Protein AF-A0A2T3W7C0-F1 (afdb_monomer)

Structure (mmCIF, N/CA/C/O backbone):
data_AF-A0A2T3W7C0-F1
#
_entry.id   AF-A0A2T3W7C0-F1
#
loop_
_atom_site.group_PDB
_atom_site.id
_atom_site.type_symbol
_atom_site.label_atom_id
_atom_site.label_alt_id
_atom_site.label_comp_id
_atom_site.label_asym_id
_atom_site.label_entity_id
_atom_site.label_seq_id
_atom_site.pdbx_PDB_ins_code
_atom_site.Cartn_x
_atom_site.Cartn_y
_atom_site.Cartn_z
_atom_site.occupancy
_atom_site.B_iso_or_equiv
_atom_site.auth_seq_id
_atom_site.auth_comp_id
_atom_site.auth_asym_id
_atom_site.auth_atom_id
_atom_site.pdbx_PDB_model_num
ATOM 1 N N . MET A 1 1 ? -11.021 -2.881 23.920 1.00 69.75 1 MET A N 1
ATOM 2 C CA . MET A 1 1 ? -11.045 -1.991 22.736 1.00 69.75 1 MET A CA 1
ATOM 3 C C . MET A 1 1 ? -12.494 -1.706 22.393 1.00 69.75 1 MET A C 1
ATOM 5 O O . MET A 1 1 ? -13.294 -2.631 22.478 1.00 69.75 1 MET A O 1
ATOM 9 N N . SER A 1 2 ? -12.846 -0.461 22.067 1.00 86.88 2 SER A N 1
ATOM 10 C CA . SER A 1 2 ? -14.198 -0.144 21.586 1.00 86.88 2 SER A CA 1
ATOM 11 C C . SER A 1 2 ? -14.438 -0.780 20.212 1.00 86.88 2 SER A C 1
ATOM 13 O O . SER A 1 2 ? -13.480 -1.050 19.482 1.00 86.88 2 SER A O 1
ATOM 15 N N . LEU A 1 3 ? -15.704 -1.012 19.845 1.00 90.56 3 LEU A N 1
ATOM 16 C CA . LEU A 1 3 ? -16.065 -1.553 18.528 1.00 90.56 3 LEU A CA 1
ATOM 17 C C . LEU A 1 3 ? -15.458 -0.710 17.395 1.00 90.56 3 LEU A C 1
ATOM 19 O O . LEU A 1 3 ? -14.855 -1.260 16.480 1.00 90.56 3 LEU A O 1
ATOM 23 N N . LEU A 1 4 ? -15.518 0.620 17.520 1.00 89.94 4 LEU A N 1
ATOM 24 C CA . LEU A 1 4 ? -14.938 1.561 16.560 1.00 89.94 4 LEU A CA 1
ATOM 25 C C . LEU A 1 4 ? -13.419 1.383 16.397 1.00 89.94 4 LEU A C 1
ATOM 27 O O . LEU A 1 4 ? -12.927 1.331 15.276 1.00 89.94 4 LEU A O 1
ATOM 31 N N . SER A 1 5 ? -12.680 1.240 17.501 1.00 90.25 5 SER A N 1
ATOM 32 C CA . SER A 1 5 ? -11.227 1.003 17.479 1.00 90.25 5 SER A CA 1
ATOM 33 C C . SER A 1 5 ? -10.884 -0.321 16.789 1.00 90.25 5 SER A C 1
ATOM 35 O O . SER A 1 5 ? -9.918 -0.395 16.034 1.00 90.25 5 SER A O 1
ATOM 37 N N . ARG A 1 6 ? -11.714 -1.350 16.982 1.00 92.88 6 ARG A N 1
ATOM 38 C CA . ARG A 1 6 ? -11.530 -2.663 16.356 1.00 92.88 6 ARG A CA 1
ATOM 39 C C . ARG A 1 6 ? -11.794 -2.625 14.849 1.00 92.88 6 ARG A C 1
ATOM 41 O O . ARG A 1 6 ? -11.024 -3.198 14.088 1.00 92.88 6 ARG A O 1
ATOM 48 N N . VAL A 1 7 ? -12.846 -1.922 14.427 1.00 95.00 7 VAL A N 1
ATOM 49 C CA . VAL A 1 7 ? -13.169 -1.717 13.006 1.00 95.00 7 VAL A CA 1
ATOM 50 C C . VAL A 1 7 ? -12.087 -0.884 12.319 1.00 95.00 7 VAL A C 1
ATOM 52 O O . VAL A 1 7 ? -11.602 -1.282 11.264 1.00 95.00 7 VAL A O 1
ATOM 55 N N . ALA A 1 8 ? -11.651 0.218 12.938 1.00 93.88 8 ALA A N 1
ATOM 56 C CA . ALA A 1 8 ? -10.558 1.041 12.423 1.00 93.88 8 ALA A CA 1
ATOM 57 C C . ALA A 1 8 ? -9.264 0.228 12.261 1.00 93.88 8 ALA A C 1
ATOM 59 O O . ALA A 1 8 ? -8.615 0.318 11.224 1.00 93.88 8 ALA A O 1
ATOM 60 N N . LEU A 1 9 ? -8.933 -0.625 13.238 1.00 95.44 9 LEU A N 1
ATOM 61 C CA . LEU A 1 9 ? -7.768 -1.503 13.155 1.00 95.44 9 LEU A CA 1
ATOM 62 C C . LEU A 1 9 ? -7.862 -2.476 11.974 1.00 95.44 9 LEU A C 1
ATOM 64 O 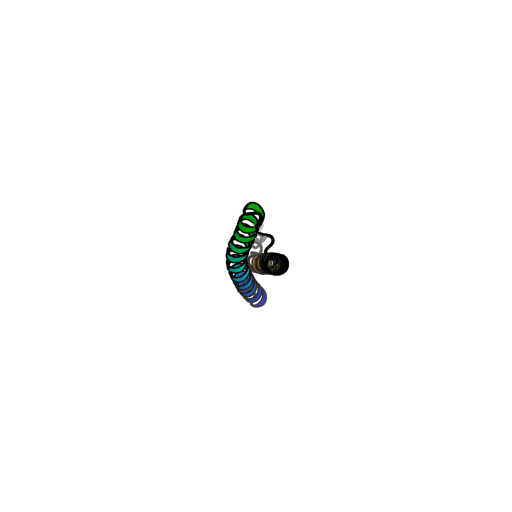O . LEU A 1 9 ? -6.914 -2.586 11.203 1.00 95.44 9 LEU A O 1
ATOM 68 N N . LEU A 1 10 ? -8.996 -3.170 11.824 1.00 96.75 10 LEU A N 1
ATOM 69 C CA . LEU A 1 10 ? -9.188 -4.140 10.742 1.00 96.75 10 LEU A CA 1
ATOM 70 C C . LEU A 1 10 ? -9.115 -3.472 9.367 1.00 96.75 10 LEU A C 1
ATOM 72 O O . LEU A 1 10 ? -8.397 -3.958 8.498 1.00 96.75 10 LEU A O 1
ATOM 76 N N . LEU A 1 11 ? -9.796 -2.336 9.188 1.00 97.50 11 LEU A N 1
ATOM 77 C CA . LEU A 1 11 ? -9.721 -1.563 7.947 1.00 97.50 11 LEU A CA 1
ATOM 78 C C . LEU A 1 11 ? -8.291 -1.092 7.670 1.00 97.50 11 LEU A C 1
ATOM 80 O O . LEU A 1 11 ? -7.805 -1.248 6.554 1.00 97.50 11 LEU A O 1
ATOM 84 N N . GLY A 1 12 ? -7.594 -0.583 8.690 1.00 97.56 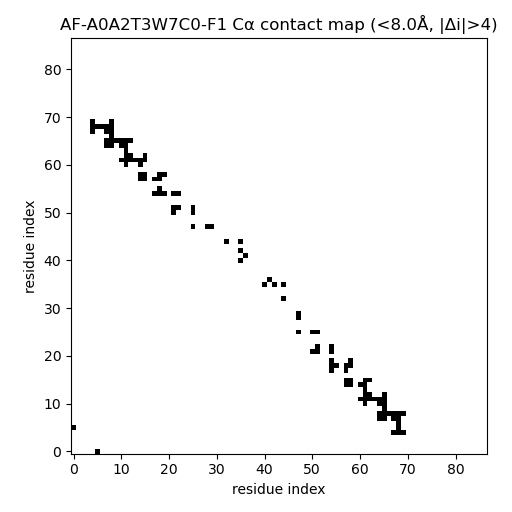12 GLY A N 1
ATOM 85 C CA . GLY A 1 12 ? -6.201 -0.163 8.570 1.00 97.56 12 GLY A CA 1
ATOM 86 C C . GLY A 1 12 ? -5.290 -1.288 8.084 1.00 97.56 12 GLY A C 1
ATOM 87 O O . GLY A 1 12 ? -4.522 -1.100 7.145 1.00 97.56 12 GLY A O 1
ATOM 88 N N . VAL A 1 13 ? -5.427 -2.484 8.661 1.00 98.00 13 VAL A N 1
ATOM 89 C CA . VAL A 1 13 ? -4.651 -3.667 8.260 1.00 98.00 13 VAL A CA 1
ATOM 90 C C . VAL A 1 13 ? -4.953 -4.081 6.819 1.00 98.00 13 VAL A C 1
ATOM 92 O O . VAL A 1 13 ? -4.023 -4.349 6.064 1.00 98.00 13 VAL A O 1
ATOM 95 N N . VAL A 1 14 ? -6.223 -4.091 6.406 1.00 98.38 14 VAL A N 1
ATOM 96 C CA . VAL A 1 14 ? -6.601 -4.432 5.022 1.00 98.38 14 VAL A CA 1
ATOM 97 C C . VAL A 1 14 ? -5.985 -3.451 4.021 1.00 98.38 14 VAL A C 1
ATOM 99 O O . VAL A 1 14 ? -5.413 -3.882 3.019 1.00 98.38 14 VAL A O 1
ATOM 102 N N . LEU A 1 15 ? -6.039 -2.146 4.305 1.00 98.38 15 LEU A N 1
ATOM 103 C CA . LEU A 1 15 ? -5.423 -1.126 3.450 1.00 98.38 15 LEU A CA 1
ATOM 104 C C . LEU A 1 15 ? -3.900 -1.277 3.379 1.00 98.38 15 LEU A C 1
ATOM 106 O O . LEU A 1 15 ? -3.328 -1.143 2.300 1.00 98.38 15 LEU A O 1
ATOM 110 N N . LEU A 1 16 ? -3.244 -1.601 4.497 1.00 98.44 16 LEU A N 1
ATOM 111 C CA . LEU A 1 16 ? -1.801 -1.850 4.523 1.00 98.44 16 LEU A CA 1
ATOM 112 C C . LEU A 1 16 ? -1.409 -3.089 3.710 1.00 98.44 16 LEU A C 1
ATOM 114 O O . LEU A 1 16 ? -0.404 -3.051 3.005 1.00 98.44 16 LEU A O 1
ATOM 118 N N . ILE A 1 17 ? -2.200 -4.164 3.760 1.00 98.56 17 ILE A N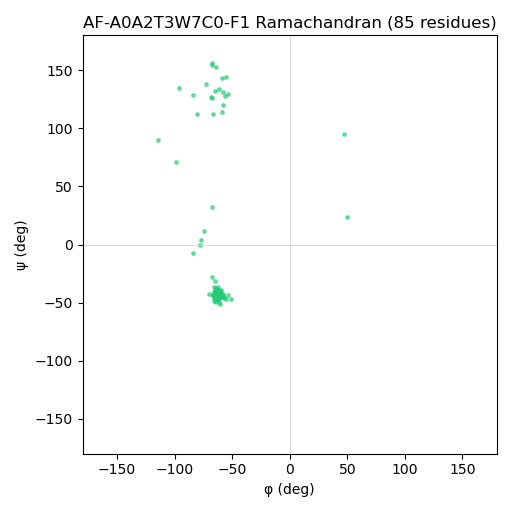 1
ATOM 119 C CA . ILE A 1 17 ? -1.966 -5.357 2.932 1.00 98.56 17 ILE A CA 1
ATOM 120 C C . ILE A 1 17 ? -2.100 -5.001 1.447 1.00 98.56 17 ILE A C 1
ATOM 122 O O . ILE A 1 17 ? -1.226 -5.349 0.655 1.00 98.56 17 ILE A O 1
ATOM 126 N N . ALA A 1 18 ? -3.152 -4.269 1.070 1.00 98.38 18 ALA A N 1
ATOM 127 C CA . ALA A 1 18 ? -3.336 -3.816 -0.306 1.00 98.38 18 ALA A CA 1
ATOM 128 C C . ALA A 1 18 ? -2.170 -2.926 -0.776 1.00 98.38 18 ALA A C 1
ATOM 130 O O . ALA A 1 18 ? -1.633 -3.137 -1.863 1.00 98.38 18 ALA A O 1
ATOM 131 N N . ALA A 1 19 ? -1.729 -1.985 0.065 1.00 98.38 19 ALA A N 1
ATOM 132 C CA . ALA A 1 19 ? -0.577 -1.135 -0.219 1.00 98.38 19 ALA A CA 1
ATOM 133 C C . ALA A 1 19 ? 0.718 -1.947 -0.379 1.00 98.38 19 ALA A C 1
ATOM 135 O O . ALA A 1 19 ? 1.500 -1.667 -1.279 1.00 98.38 19 ALA A O 1
ATOM 136 N N . ALA A 1 20 ? 0.940 -2.983 0.435 1.00 98.38 20 ALA A N 1
ATOM 137 C CA . ALA A 1 20 ? 2.123 -3.837 0.321 1.00 98.38 20 ALA A CA 1
ATOM 138 C C . ALA A 1 20 ? 2.156 -4.620 -1.004 1.00 98.38 20 ALA A C 1
ATOM 140 O O . ALA A 1 20 ? 3.208 -4.728 -1.634 1.00 98.38 20 ALA A O 1
ATOM 141 N N . VAL A 1 21 ? 1.004 -5.128 -1.454 1.00 98.31 21 VAL A N 1
ATOM 142 C CA . VAL A 1 21 ? 0.887 -5.808 -2.754 1.00 98.31 21 VAL A CA 1
ATOM 143 C C . VAL A 1 21 ? 1.170 -4.838 -3.902 1.00 98.31 21 VAL A C 1
ATOM 145 O O . VAL A 1 21 ? 1.951 -5.159 -4.798 1.00 98.31 21 VAL A O 1
ATOM 148 N N . LEU A 1 22 ? 0.576 -3.641 -3.865 1.00 97.94 22 LEU A N 1
ATOM 149 C CA . LEU A 1 22 ? 0.803 -2.627 -4.895 1.00 97.94 22 LEU A CA 1
ATOM 150 C C . LEU A 1 22 ? 2.245 -2.118 -4.901 1.00 97.94 22 LEU A C 1
ATOM 152 O O . LEU A 1 22 ? 2.814 -1.964 -5.974 1.00 97.94 22 LEU A O 1
ATOM 156 N N . LEU A 1 23 ? 2.880 -1.972 -3.737 1.00 98.00 23 LEU A N 1
ATOM 157 C CA . LEU A 1 23 ? 4.292 -1.605 -3.642 1.00 98.00 23 LEU A CA 1
ATOM 158 C C . LEU A 1 23 ? 5.191 -2.621 -4.359 1.00 98.00 23 LEU A C 1
ATOM 160 O O . LEU A 1 23 ? 6.104 -2.234 -5.085 1.00 98.00 23 LEU A O 1
ATOM 164 N N . GLY A 1 24 ? 4.917 -3.920 -4.199 1.00 97.69 24 GLY A N 1
ATOM 165 C CA . GLY A 1 24 ? 5.640 -4.966 -4.926 1.00 97.69 24 GLY A CA 1
ATOM 166 C C . GLY A 1 24 ? 5.491 -4.832 -6.444 1.00 97.69 24 GLY A C 1
ATOM 167 O O . GLY A 1 24 ? 6.469 -4.970 -7.178 1.00 97.69 24 GLY A O 1
ATOM 168 N N . LYS A 1 25 ? 4.284 -4.502 -6.916 1.00 96.50 25 LYS A N 1
ATOM 169 C CA . LYS A 1 25 ? 4.019 -4.229 -8.333 1.00 96.50 25 LYS A CA 1
ATOM 170 C C . LYS A 1 25 ? 4.753 -2.975 -8.820 1.00 96.50 25 LYS A C 1
ATOM 172 O O . LYS A 1 25 ? 5.398 -3.029 -9.862 1.00 96.50 25 LYS A O 1
ATOM 177 N N . ASP A 1 26 ? 4.700 -1.882 -8.064 1.00 97.19 26 ASP A N 1
ATOM 178 C CA . ASP A 1 26 ? 5.342 -0.614 -8.424 1.00 97.19 26 ASP A CA 1
ATOM 179 C C . ASP A 1 26 ? 6.861 -0.783 -8.595 1.00 97.19 26 ASP A C 1
ATOM 181 O O . ASP A 1 26 ? 7.439 -0.250 -9.540 1.00 97.19 26 ASP A O 1
ATOM 185 N N . VAL A 1 27 ? 7.510 -1.592 -7.747 1.00 96.81 27 VAL A N 1
ATOM 186 C CA . VAL A 1 27 ? 8.942 -1.924 -7.885 1.00 96.81 27 VAL A CA 1
ATOM 187 C C . VAL A 1 27 ? 9.238 -2.628 -9.212 1.00 96.81 27 VAL A C 1
ATOM 189 O O . VAL A 1 27 ? 10.237 -2.318 -9.865 1.00 96.81 27 VAL A O 1
ATOM 192 N N . ILE A 1 28 ? 8.382 -3.564 -9.630 1.00 95.44 28 ILE A N 1
ATOM 193 C CA . ILE A 1 28 ? 8.543 -4.278 -10.904 1.00 95.44 28 ILE A CA 1
ATOM 194 C C . ILE A 1 28 ? 8.377 -3.307 -12.075 1.00 95.44 28 ILE A C 1
ATOM 196 O O . ILE A 1 28 ? 9.242 -3.265 -12.951 1.00 95.44 28 ILE A O 1
ATOM 200 N N . ASP A 1 29 ? 7.315 -2.501 -12.069 1.00 94.00 29 ASP A N 1
ATOM 201 C CA . ASP A 1 29 ? 7.012 -1.560 -13.152 1.00 94.00 29 ASP A CA 1
ATOM 202 C C . ASP A 1 29 ? 8.123 -0.507 -13.313 1.00 94.00 29 ASP A C 1
ATOM 204 O O . ASP A 1 29 ? 8.556 -0.213 -14.428 1.00 94.00 29 ASP A O 1
ATOM 208 N N . ILE A 1 30 ? 8.639 0.031 -12.202 1.00 93.69 30 ILE A N 1
ATOM 209 C CA . ILE A 1 30 ? 9.732 1.015 -12.210 1.00 93.69 30 ILE A CA 1
ATOM 210 C C . ILE A 1 30 ? 11.033 0.387 -12.724 1.00 93.69 30 ILE A C 1
ATOM 212 O O . ILE A 1 30 ? 11.722 0.984 -13.552 1.00 93.69 30 ILE A O 1
ATOM 216 N N . ASN A 1 31 ? 11.367 -0.832 -12.292 1.00 93.38 31 ASN A N 1
ATOM 217 C CA . ASN A 1 31 ? 12.560 -1.523 -12.786 1.00 93.38 31 ASN A CA 1
ATOM 218 C C . ASN A 1 31 ? 12.468 -1.825 -14.287 1.00 93.38 31 ASN A C 1
ATOM 220 O O . ASN A 1 31 ? 13.465 -1.700 -15.000 1.00 93.38 31 ASN A O 1
ATOM 224 N N . GLN A 1 32 ? 11.282 -2.183 -14.785 1.00 89.88 32 GLN A N 1
ATOM 225 C CA . GLN A 1 32 ? 11.053 -2.371 -16.217 1.00 89.88 32 GLN A CA 1
ATOM 226 C C . GLN A 1 32 ? 11.191 -1.058 -16.990 1.00 89.88 32 GLN A C 1
ATOM 228 O O . GLN A 1 32 ? 11.857 -1.038 -18.025 1.00 89.88 32 GLN A O 1
ATOM 233 N N . LEU A 1 33 ? 10.645 0.044 -16.470 1.00 90.25 33 LEU A N 1
ATOM 234 C CA . LEU A 1 33 ? 10.808 1.371 -17.063 1.00 90.25 33 LEU A CA 1
ATOM 235 C C . LEU A 1 33 ? 12.293 1.757 -17.167 1.00 90.25 33 LEU A C 1
ATOM 237 O O . LEU A 1 33 ? 12.740 2.197 -18.226 1.00 90.25 33 LEU A O 1
ATOM 241 N N . HIS A 1 34 ? 13.077 1.529 -16.107 1.00 89.62 34 HIS A N 1
ATOM 242 C CA . HIS A 1 34 ? 14.525 1.756 -16.120 1.00 89.62 34 HIS A CA 1
ATOM 243 C C . HIS A 1 34 ? 15.252 0.858 -17.130 1.00 89.62 34 HIS A C 1
ATOM 245 O O . HIS A 1 34 ? 16.146 1.325 -17.835 1.00 89.62 34 HIS A O 1
ATOM 251 N N . ALA A 1 35 ? 14.867 -0.416 -17.246 1.00 88.38 35 ALA A N 1
ATOM 252 C CA . ALA A 1 35 ? 15.454 -1.330 -18.223 1.00 88.38 35 ALA A CA 1
ATOM 253 C C . ALA A 1 35 ? 15.162 -0.897 -19.671 1.00 88.38 35 ALA A C 1
ATOM 255 O O . ALA A 1 35 ? 16.054 -0.946 -20.517 1.00 88.38 35 ALA A O 1
ATOM 256 N N . VAL A 1 36 ? 13.940 -0.435 -19.957 1.00 87.12 36 VAL A N 1
ATOM 257 C CA . VAL A 1 36 ? 13.553 0.079 -21.283 1.00 87.12 36 VAL A CA 1
ATOM 258 C C . VAL A 1 36 ? 14.293 1.378 -21.609 1.00 87.12 36 VAL A C 1
ATOM 260 O O . VAL A 1 36 ? 14.812 1.506 -22.720 1.00 87.12 36 VAL A O 1
ATOM 263 N N . ALA A 1 37 ? 14.403 2.298 -20.646 1.00 85.81 37 ALA A N 1
ATOM 264 C CA . ALA A 1 37 ? 15.144 3.547 -20.806 1.00 85.81 37 ALA A CA 1
ATOM 265 C C . ALA A 1 37 ? 16.635 3.296 -21.092 1.00 85.81 37 ALA A C 1
ATOM 267 O O . ALA A 1 37 ? 17.184 3.851 -22.041 1.00 85.81 37 ALA A O 1
ATOM 268 N N . ASN A 1 38 ? 17.269 2.390 -20.339 1.00 83.94 38 ASN A N 1
ATOM 269 C CA . ASN A 1 38 ? 18.675 2.024 -20.539 1.00 83.94 38 ASN A CA 1
ATOM 270 C C . ASN A 1 38 ? 18.921 1.287 -21.863 1.00 83.94 38 ASN A C 1
ATOM 272 O O . ASN A 1 38 ? 20.013 1.364 -22.421 1.00 83.94 38 ASN A O 1
ATOM 276 N N . ALA A 1 39 ? 17.919 0.577 -22.384 1.00 86.25 39 ALA A N 1
ATOM 277 C CA . ALA A 1 39 ? 18.019 -0.128 -23.657 1.00 86.25 39 ALA A CA 1
ATOM 278 C C . ALA A 1 39 ? 17.895 0.794 -24.889 1.00 86.25 39 ALA A C 1
ATOM 280 O O . ALA A 1 39 ? 17.870 0.280 -26.008 1.00 86.25 39 ALA A O 1
ATOM 281 N N . ASN A 1 40 ? 17.784 2.122 -24.715 1.00 75.75 40 ASN A N 1
ATOM 282 C CA . ASN A 1 40 ? 17.541 3.109 -25.781 1.00 75.75 40 ASN A CA 1
ATOM 283 C C . ASN A 1 40 ? 16.362 2.746 -26.700 1.00 75.75 40 ASN A C 1
ATOM 285 O O . ASN A 1 40 ? 16.290 3.184 -27.851 1.00 75.75 40 ASN A O 1
ATOM 289 N N . ARG A 1 41 ? 15.420 1.932 -26.214 1.00 68.19 41 ARG A N 1
ATOM 290 C CA . ARG A 1 41 ? 14.219 1.625 -26.977 1.00 68.19 41 ARG A CA 1
ATOM 291 C C . ARG A 1 41 ? 13.270 2.798 -26.797 1.00 68.19 41 ARG A C 1
ATOM 293 O O . ARG A 1 41 ? 12.729 2.985 -25.713 1.00 68.19 41 ARG A O 1
ATOM 300 N N . SER A 1 42 ? 13.026 3.551 -27.866 1.00 64.50 42 SER A N 1
ATOM 301 C CA . SER A 1 42 ? 12.033 4.635 -27.971 1.00 64.50 42 SER A CA 1
ATOM 302 C C . SER A 1 42 ? 10.576 4.134 -27.897 1.00 64.50 42 SER A C 1
ATOM 304 O O . SER A 1 42 ? 9.666 4.676 -28.519 1.00 64.50 42 SER A O 1
ATOM 306 N N . THR A 1 43 ? 10.344 3.067 -27.135 1.00 67.50 43 THR A N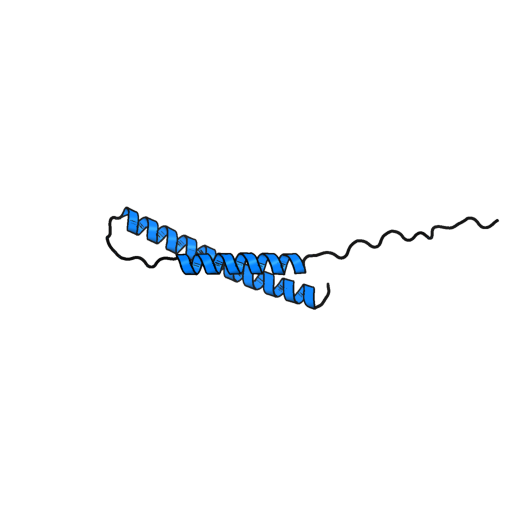 1
ATOM 307 C CA . THR A 1 43 ? 9.031 2.504 -26.831 1.00 67.50 43 THR A CA 1
ATOM 308 C C . THR A 1 43 ? 8.415 3.253 -25.665 1.00 67.50 43 THR A C 1
ATOM 310 O O . THR A 1 43 ? 9.018 3.361 -24.599 1.00 67.50 43 THR A O 1
ATOM 313 N N . ASN A 1 44 ? 7.178 3.706 -25.846 1.00 72.62 44 ASN A N 1
ATOM 314 C CA . ASN A 1 44 ? 6.379 4.253 -24.759 1.00 72.62 44 ASN A CA 1
ATOM 315 C C . ASN A 1 44 ? 6.053 3.141 -23.757 1.00 72.62 44 ASN A C 1
ATOM 317 O O . ASN A 1 44 ? 5.303 2.217 -24.070 1.00 72.62 44 ASN A 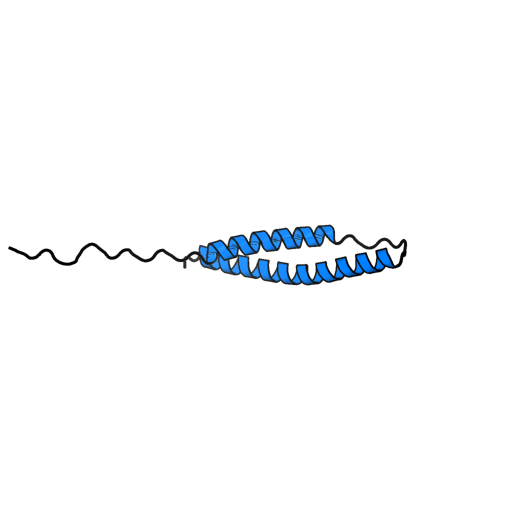O 1
ATOM 321 N N . PHE A 1 45 ? 6.619 3.239 -22.558 1.00 77.50 45 PHE A N 1
ATOM 322 C CA . PHE A 1 45 ? 6.256 2.389 -21.432 1.00 77.50 45 PHE A CA 1
ATOM 323 C C . PHE A 1 45 ? 5.223 3.123 -20.563 1.00 77.50 45 PHE A C 1
ATOM 325 O O . PHE A 1 45 ? 5.404 4.316 -20.296 1.00 77.50 45 PHE A O 1
ATOM 332 N N . PRO A 1 46 ? 4.133 2.467 -20.130 1.00 83.75 46 PRO A N 1
ATOM 333 C CA . PRO A 1 46 ? 3.138 3.104 -19.275 1.00 83.75 46 PRO A CA 1
ATOM 334 C C . PRO A 1 46 ? 3.764 3.633 -17.981 1.00 83.75 46 PRO A C 1
ATOM 336 O O . PRO A 1 46 ? 4.486 2.916 -17.292 1.00 83.75 46 PRO A O 1
ATOM 339 N N . SER A 1 47 ? 3.471 4.885 -17.631 1.00 88.25 47 SER A N 1
ATOM 340 C CA . SER A 1 47 ? 3.959 5.466 -16.379 1.00 88.25 47 SER A CA 1
ATOM 341 C C . SER A 1 47 ? 3.290 4.792 -15.171 1.00 88.25 47 SER A C 1
ATOM 343 O O . SER A 1 47 ? 2.057 4.785 -15.097 1.00 88.25 47 SER A O 1
ATOM 345 N N . PRO A 1 48 ? 4.057 4.286 -14.186 1.00 93.19 48 PRO A N 1
ATOM 346 C CA . PRO A 1 48 ? 3.496 3.708 -12.966 1.00 93.19 48 PRO A CA 1
ATOM 347 C C . PRO A 1 48 ? 3.027 4.766 -11.954 1.00 93.19 48 PRO A C 1
ATOM 349 O O . PRO A 1 48 ? 2.517 4.406 -10.897 1.00 93.19 48 PRO A O 1
ATOM 352 N N . LEU A 1 49 ? 3.166 6.064 -12.259 1.00 94.12 49 LEU A N 1
ATOM 353 C CA . LEU A 1 49 ? 2.937 7.168 -11.318 1.00 94.12 49 LEU A CA 1
ATOM 354 C C . LEU A 1 49 ? 1.586 7.081 -10.601 1.00 94.12 49 LEU A C 1
ATOM 356 O O . LEU A 1 49 ? 1.538 7.214 -9.381 1.00 94.12 49 LEU A O 1
ATOM 360 N N . ASN A 1 50 ? 0.494 6.825 -11.327 1.00 95.12 50 ASN A N 1
ATOM 361 C CA . ASN A 1 50 ? -0.828 6.738 -10.701 1.00 95.12 50 ASN A CA 1
ATOM 362 C C . ASN A 1 50 ? -0.912 5.592 -9.686 1.00 95.12 50 ASN A C 1
ATOM 364 O O . ASN A 1 50 ? -1.500 5.777 -8.624 1.00 95.12 50 ASN A O 1
ATOM 368 N N . ASN A 1 51 ? -0.305 4.438 -9.980 1.00 95.94 51 ASN A N 1
ATOM 369 C CA . ASN A 1 51 ? -0.289 3.315 -9.042 1.00 95.94 51 ASN A CA 1
ATOM 370 C C . ASN A 1 51 ? 0.536 3.659 -7.804 1.00 95.94 51 ASN A C 1
ATOM 372 O O . ASN A 1 51 ? 0.038 3.476 -6.701 1.00 95.94 51 ASN A O 1
ATOM 376 N N . VAL A 1 52 ? 1.701 4.288 -7.980 1.00 97.62 52 VAL A N 1
ATOM 377 C CA . VAL A 1 52 ? 2.530 4.768 -6.865 1.00 97.62 52 VAL A CA 1
ATOM 378 C C . VAL A 1 52 ? 1.746 5.726 -5.963 1.00 97.62 52 VAL A C 1
ATOM 380 O O . VAL A 1 52 ? 1.767 5.582 -4.741 1.00 97.62 52 VAL A O 1
ATOM 383 N N . LEU A 1 53 ? 1.004 6.682 -6.535 1.00 98.12 53 LEU A N 1
ATOM 384 C CA . LEU A 1 53 ? 0.175 7.606 -5.752 1.00 98.12 53 LEU A CA 1
ATOM 385 C C . LEU A 1 53 ? -0.940 6.881 -4.985 1.00 98.12 53 LEU A C 1
ATOM 387 O O . LEU A 1 53 ? -1.197 7.208 -3.824 1.00 98.12 53 LEU A O 1
ATOM 391 N N . ILE A 1 54 ? -1.576 5.882 -5.601 1.00 98.19 54 ILE A N 1
ATOM 392 C CA . ILE A 1 54 ? -2.584 5.045 -4.940 1.00 98.19 54 ILE A CA 1
ATOM 393 C C . ILE A 1 54 ? -1.946 4.252 -3.793 1.00 98.19 54 ILE A C 1
ATOM 395 O O . ILE A 1 54 ? -2.481 4.255 -2.684 1.00 98.19 54 ILE A O 1
ATOM 399 N N . THR A 1 55 ? -0.787 3.630 -4.017 1.00 98.44 55 THR A N 1
ATOM 400 C CA . THR A 1 55 ? -0.024 2.898 -2.999 1.00 98.44 55 THR A CA 1
ATOM 401 C C . THR A 1 55 ? 0.284 3.787 -1.797 1.00 98.44 55 THR A C 1
ATOM 403 O O . THR A 1 55 ? 0.034 3.392 -0.658 1.00 98.44 55 THR A O 1
ATOM 406 N N . VAL A 1 56 ? 0.756 5.016 -2.035 1.00 98.31 56 VAL A N 1
ATOM 407 C CA . VAL A 1 56 ? 1.045 5.997 -0.977 1.00 98.31 56 VAL A CA 1
ATOM 408 C C . VAL A 1 56 ? -0.219 6.368 -0.204 1.00 98.31 56 VAL A C 1
ATOM 410 O O . VAL A 1 56 ? -0.204 6.359 1.028 1.00 98.31 56 VAL A O 1
ATOM 413 N N . ALA A 1 57 ? -1.322 6.656 -0.898 1.00 98.38 57 ALA A N 1
ATOM 414 C CA . ALA A 1 57 ? -2.585 7.008 -0.254 1.00 98.38 57 ALA A CA 1
ATOM 415 C C . ALA A 1 57 ? -3.112 5.868 0.634 1.00 98.38 57 ALA A C 1
ATOM 417 O O . ALA A 1 57 ? -3.507 6.102 1.779 1.00 98.38 57 ALA A O 1
ATOM 418 N N . LEU A 1 58 ? -3.066 4.628 0.137 1.00 98.50 58 LEU A N 1
ATOM 419 C CA . LEU A 1 58 ? -3.480 3.438 0.882 1.00 98.50 58 LEU A CA 1
ATOM 420 C C . LEU A 1 58 ? -2.573 3.174 2.086 1.00 98.50 58 LEU A C 1
ATOM 422 O O . LEU A 1 58 ? -3.078 2.888 3.171 1.00 98.50 58 LEU A O 1
ATOM 426 N N . ALA A 1 59 ? -1.255 3.311 1.925 1.00 98.44 59 ALA A N 1
ATOM 427 C CA . ALA A 1 59 ? -0.300 3.144 3.014 1.00 98.44 59 ALA A CA 1
ATOM 428 C C . ALA A 1 59 ? -0.516 4.189 4.119 1.00 98.44 59 ALA A C 1
ATOM 430 O O . ALA A 1 59 ? -0.562 3.842 5.300 1.00 98.44 59 ALA A O 1
ATOM 431 N N . ALA A 1 60 ? -0.705 5.457 3.742 1.00 98.50 60 ALA A N 1
ATOM 432 C CA . ALA A 1 60 ? -0.952 6.547 4.681 1.00 98.50 60 ALA A CA 1
ATOM 433 C C . ALA A 1 60 ? -2.273 6.354 5.441 1.00 98.50 60 ALA A C 1
ATOM 435 O O . ALA A 1 60 ? -2.294 6.398 6.673 1.00 98.50 60 ALA A O 1
ATOM 436 N N . ALA A 1 61 ? -3.367 6.080 4.723 1.00 98.25 61 ALA A N 1
ATOM 437 C CA . ALA A 1 61 ? -4.673 5.837 5.330 1.00 98.25 61 ALA A CA 1
ATOM 438 C C . ALA A 1 61 ? -4.671 4.576 6.210 1.00 98.25 61 ALA A C 1
ATOM 440 O O . ALA A 1 61 ? -5.172 4.596 7.336 1.00 98.25 61 ALA A O 1
ATOM 441 N N . GLY A 1 62 ? -4.065 3.492 5.725 1.00 98.00 62 GLY A N 1
ATOM 442 C CA . GLY A 1 62 ? -3.950 2.230 6.445 1.00 98.00 62 GLY A CA 1
ATOM 443 C C . GLY A 1 62 ? -3.144 2.365 7.734 1.00 98.00 62 GLY A C 1
ATOM 444 O O . GLY A 1 62 ? -3.607 1.950 8.798 1.00 98.00 62 GLY A O 1
ATOM 445 N N . GLY A 1 63 ? -1.980 3.016 7.663 1.00 97.31 63 GLY A N 1
ATOM 446 C CA . GLY A 1 63 ? -1.130 3.286 8.822 1.00 97.31 63 GLY A CA 1
ATOM 447 C C . GLY A 1 63 ? -1.825 4.165 9.860 1.00 97.31 63 GLY A C 1
ATOM 448 O O . GLY A 1 63 ? -1.787 3.860 11.053 1.00 97.31 63 GLY A O 1
ATOM 449 N N . PHE A 1 64 ? -2.532 5.205 9.411 1.00 96.81 64 PHE A N 1
ATOM 450 C CA . PHE A 1 64 ? -3.319 6.071 10.287 1.00 96.81 64 PHE A CA 1
ATOM 451 C C . PHE A 1 64 ? -4.420 5.297 11.029 1.00 96.81 64 PHE A C 1
ATOM 453 O O . PHE A 1 64 ? -4.497 5.346 12.259 1.00 96.81 64 PHE A O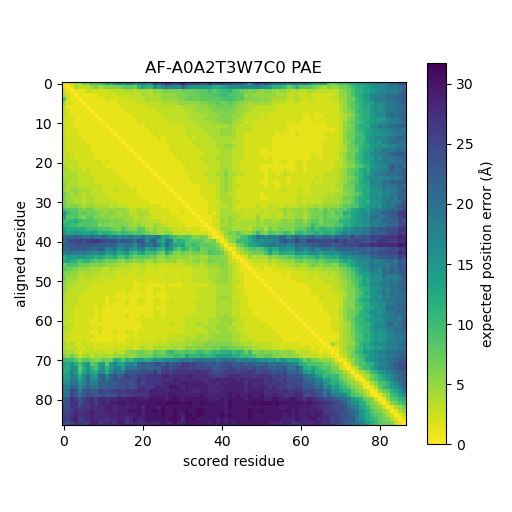 1
ATOM 460 N N . LEU A 1 65 ? -5.243 4.531 10.305 1.00 96.25 65 LEU A N 1
ATOM 461 C CA . LEU A 1 65 ? -6.347 3.762 10.887 1.00 96.25 65 LEU A CA 1
ATOM 462 C C . LEU A 1 65 ? -5.858 2.647 11.823 1.00 96.25 65 LEU A C 1
ATOM 464 O O . LEU A 1 65 ? -6.408 2.469 12.914 1.00 9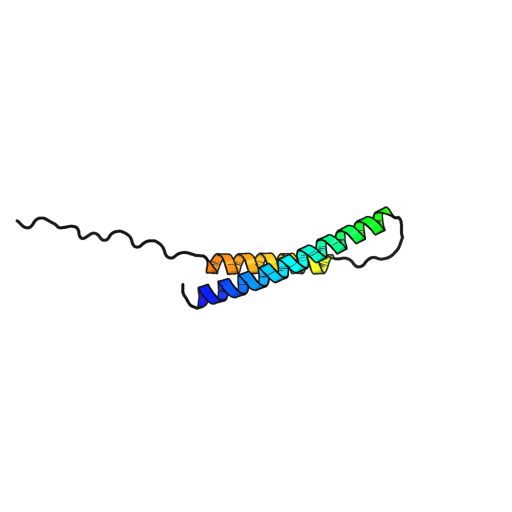6.25 65 LEU A O 1
ATOM 468 N N . ALA A 1 66 ? -4.790 1.941 11.443 1.00 95.25 66 ALA A N 1
ATOM 469 C CA . ALA A 1 66 ? -4.171 0.931 12.294 1.00 95.25 66 ALA A CA 1
ATOM 470 C C . ALA A 1 66 ? -3.610 1.554 13.586 1.00 95.25 66 ALA A C 1
ATOM 472 O O . ALA A 1 66 ? -3.833 1.025 14.677 1.00 95.25 66 ALA A O 1
ATOM 473 N N . GLY A 1 67 ? -2.957 2.718 13.485 1.00 92.25 67 GLY A N 1
ATOM 474 C CA . GLY A 1 67 ? -2.446 3.470 14.632 1.00 92.25 67 GLY A CA 1
ATOM 475 C C . GLY A 1 67 ? -3.545 3.896 15.611 1.00 92.25 67 GLY A C 1
ATOM 476 O O . GLY A 1 67 ? -3.400 3.707 16.821 1.00 92.25 67 GLY A O 1
ATOM 477 N N . LEU A 1 68 ? -4.683 4.390 15.105 1.00 90.62 68 LEU A N 1
ATOM 478 C CA . LEU A 1 68 ? -5.858 4.701 15.932 1.00 90.62 68 LEU A CA 1
ATOM 479 C C . LEU A 1 68 ? -6.405 3.459 16.649 1.00 90.62 68 LEU A C 1
ATOM 481 O O . LEU A 1 68 ? -6.781 3.526 17.822 1.00 90.62 68 LEU A O 1
ATOM 485 N N . GLY A 1 69 ? -6.426 2.321 15.955 1.00 86.38 69 GLY A N 1
ATOM 486 C CA . GLY A 1 69 ? -6.885 1.043 16.486 1.00 86.38 69 GLY A CA 1
ATOM 487 C C . GLY A 1 69 ? -6.020 0.487 17.621 1.00 86.38 69 GLY A C 1
ATOM 488 O O . GLY A 1 69 ? -6.547 -0.156 18.525 1.00 86.38 69 GLY A O 1
ATOM 489 N N . LEU A 1 70 ? -4.714 0.769 17.616 1.00 87.31 70 LEU A N 1
ATOM 490 C CA . LEU A 1 70 ? -3.741 0.244 18.585 1.00 87.31 70 LEU A CA 1
ATOM 491 C C . LEU A 1 70 ? -3.647 1.035 19.904 1.00 87.31 70 LEU A C 1
ATOM 493 O O . LEU A 1 70 ? -2.972 0.586 20.836 1.00 87.31 70 LEU A O 1
ATOM 497 N N . ARG A 1 71 ? -4.311 2.192 20.028 1.00 77.56 71 ARG A N 1
ATOM 498 C CA . ARG A 1 71 ? -4.231 3.049 21.225 1.00 77.56 71 ARG A CA 1
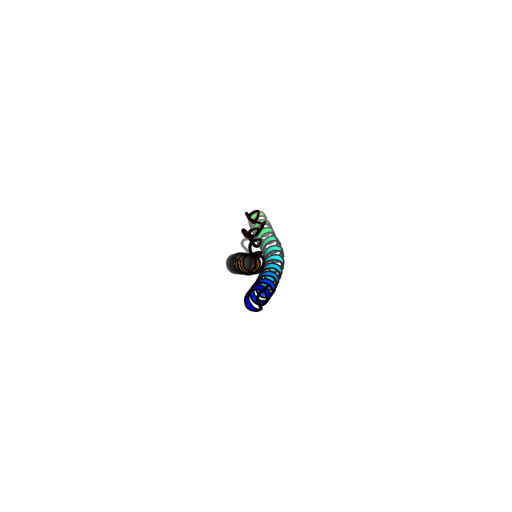ATOM 499 C C . ARG A 1 71 ? -4.685 2.297 22.491 1.00 77.56 71 ARG A C 1
ATOM 501 O O . ARG A 1 71 ? -5.857 1.951 22.642 1.00 77.56 71 ARG A O 1
ATOM 508 N N . ARG A 1 72 ? -3.760 2.067 23.436 1.00 68.38 72 ARG A N 1
ATOM 509 C CA . ARG A 1 72 ? -4.059 1.454 24.746 1.00 68.38 72 ARG A CA 1
ATOM 510 C C . ARG A 1 72 ? -4.820 2.439 25.652 1.00 68.38 72 ARG A C 1
ATOM 512 O O . ARG A 1 72 ? -4.432 3.607 25.710 1.00 68.38 72 ARG A O 1
ATOM 519 N N . PRO A 1 73 ? -5.853 1.998 26.398 1.00 61.53 73 PRO A N 1
ATOM 520 C CA . PRO A 1 73 ? -6.396 2.790 27.495 1.00 61.53 73 PRO A CA 1
ATOM 521 C C . PRO A 1 73 ? -5.323 2.926 28.582 1.00 61.53 73 PRO A C 1
ATOM 523 O O . PRO A 1 73 ? -4.675 1.940 28.939 1.00 61.53 73 PRO A O 1
ATOM 526 N N . GLY A 1 74 ? -5.106 4.149 29.066 1.00 64.56 74 GLY A N 1
ATOM 527 C CA . GLY A 1 74 ? -4.155 4.437 30.136 1.00 64.56 74 GLY A CA 1
ATOM 528 C C . GLY A 1 74 ? -4.441 3.603 31.385 1.00 64.56 74 GLY A C 1
ATOM 529 O O . GLY A 1 74 ? -5.591 3.312 31.710 1.00 64.56 74 GLY A O 1
ATOM 530 N N . ARG A 1 75 ? -3.367 3.194 32.061 1.00 66.38 75 ARG A N 1
ATOM 531 C CA . ARG A 1 75 ? -3.398 2.465 33.332 1.00 66.38 75 ARG A CA 1
ATOM 532 C C . ARG A 1 75 ? -4.256 3.261 34.333 1.00 66.38 75 ARG A C 1
ATOM 534 O O . ARG A 1 75 ? -3.995 4.456 34.476 1.00 66.38 75 ARG A O 1
ATOM 541 N N . PRO A 1 76 ? -5.244 2.657 35.019 1.00 63.53 76 PRO A N 1
ATOM 542 C CA . PRO A 1 76 ? -5.916 3.337 36.120 1.00 63.53 76 PRO A CA 1
ATOM 543 C C . PRO A 1 76 ? -4.860 3.753 37.149 1.00 63.53 76 PRO A C 1
ATOM 545 O O . PRO A 1 76 ? -4.026 2.929 37.538 1.00 63.53 76 PRO A O 1
ATOM 548 N N . ALA A 1 77 ? -4.845 5.030 37.532 1.00 67.19 77 ALA A N 1
ATOM 549 C CA . ALA A 1 77 ? -3.983 5.515 38.603 1.00 67.19 77 ALA A CA 1
ATOM 550 C C . ALA A 1 77 ? -4.302 4.747 39.904 1.00 67.19 77 ALA A C 1
ATOM 552 O O . ALA A 1 77 ? -5.474 4.429 40.131 1.00 67.19 77 ALA A O 1
ATOM 553 N N . PRO A 1 78 ? -3.309 4.427 40.756 1.00 66.94 78 PRO A N 1
ATOM 554 C CA . PRO A 1 78 ? -3.582 3.852 42.069 1.00 66.94 78 PRO A CA 1
ATOM 555 C C . PRO A 1 78 ? -4.482 4.816 42.853 1.00 66.94 78 PRO A C 1
ATOM 557 O O . PRO A 1 78 ? -4.121 5.977 43.037 1.00 66.94 78 PRO A O 1
ATOM 560 N N . GLY A 1 79 ? -5.670 4.359 43.253 1.00 68.31 79 GLY A N 1
ATOM 561 C CA . GLY A 1 79 ? -6.618 5.170 44.017 1.00 68.31 79 GLY A CA 1
ATOM 562 C C . GLY A 1 79 ? -6.064 5.565 45.398 1.00 68.31 79 GLY A C 1
ATOM 563 O O . GLY A 1 79 ? -5.247 4.825 45.952 1.00 68.31 79 GLY A O 1
ATOM 564 N N . PRO A 1 80 ? -6.504 6.701 45.971 1.00 65.06 80 PRO A N 1
ATOM 565 C CA . PRO A 1 80 ? -5.960 7.273 47.209 1.00 65.06 80 PRO A CA 1
ATOM 566 C C . PRO A 1 80 ? -6.352 6.546 48.514 1.00 65.06 80 PRO A C 1
ATOM 568 O O . PRO A 1 80 ? -6.089 7.060 49.596 1.00 65.06 80 PRO A O 1
ATOM 571 N N . GLU A 1 81 ? -6.933 5.347 48.467 1.00 63.50 81 GLU A N 1
ATOM 572 C CA . GLU A 1 81 ? -7.441 4.668 49.668 1.00 63.50 81 GLU A CA 1
ATOM 573 C C . GLU A 1 81 ? -6.476 3.611 50.216 1.00 63.50 81 GLU A C 1
ATOM 575 O O . GLU A 1 81 ? -6.723 2.406 50.174 1.00 63.50 81 GLU A O 1
ATOM 580 N N . ARG A 1 82 ? -5.360 4.070 50.788 1.00 61.53 82 ARG A N 1
ATOM 581 C CA . ARG A 1 82 ? -4.694 3.324 51.864 1.00 61.53 82 ARG A CA 1
ATOM 582 C C . ARG A 1 82 ? -4.778 4.129 53.152 1.00 61.53 82 ARG A C 1
ATOM 584 O O . ARG A 1 82 ? -3.905 4.935 53.437 1.00 61.53 82 ARG A O 1
ATOM 591 N N . GLY A 1 83 ? -5.866 3.865 53.875 1.00 57.06 83 GLY A N 1
ATOM 592 C CA . GLY A 1 83 ? -5.962 3.850 55.334 1.00 57.06 83 GLY A CA 1
ATOM 593 C C . GLY A 1 83 ? -5.347 5.028 56.078 1.00 57.06 83 GLY A C 1
ATOM 594 O O . GLY A 1 83 ? -4.180 4.985 56.457 1.00 57.06 83 GLY A O 1
ATOM 595 N N . ALA A 1 84 ? -6.176 6.01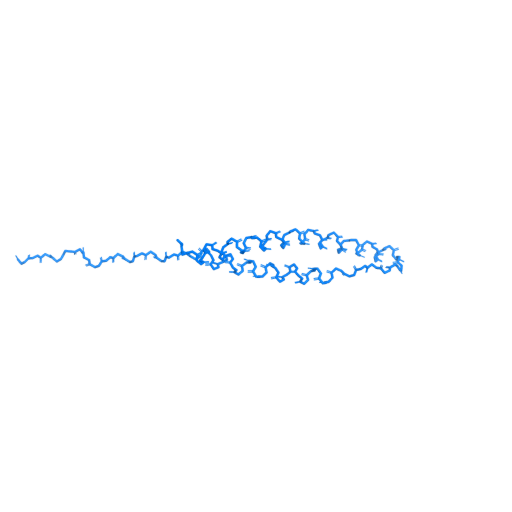7 56.403 1.00 68.50 84 ALA A N 1
ATOM 596 C CA . ALA A 1 84 ? -5.934 6.814 57.598 1.00 68.50 84 ALA A CA 1
ATOM 597 C C . ALA A 1 84 ? -5.993 5.887 58.836 1.00 68.50 84 ALA A C 1
ATOM 599 O O . ALA A 1 84 ? -6.930 5.086 58.928 1.00 68.50 84 ALA A O 1
ATOM 600 N N . PRO A 1 85 ? -5.042 5.961 59.785 1.00 62.28 85 PRO A N 1
ATOM 601 C CA . PRO A 1 85 ? -5.250 5.378 61.102 1.00 62.28 85 PRO A CA 1
ATOM 602 C C . PRO A 1 85 ? -6.353 6.171 61.819 1.00 62.28 85 PRO A C 1
ATOM 604 O O . PRO A 1 85 ? -6.298 7.399 61.890 1.00 62.28 85 PRO A O 1
ATOM 607 N N . LEU A 1 86 ? -7.379 5.460 62.288 1.00 65.56 86 LEU A N 1
ATOM 608 C CA . LEU A 1 86 ? -8.416 5.974 63.191 1.00 65.56 86 LEU A CA 1
ATOM 609 C C . LEU A 1 86 ? -7.806 6.282 64.583 1.00 65.56 86 LEU A C 1
ATOM 611 O O . LEU A 1 86 ? -6.759 5.707 64.888 1.00 65.56 86 LEU A O 1
ATOM 615 N N . PRO A 1 87 ? -8.413 7.204 65.366 1.00 67.00 87 PRO A N 1
ATOM 616 C CA . PRO A 1 87 ? -7.793 7.900 66.507 1.00 67.00 87 PRO A CA 1
ATOM 617 C C . PRO A 1 87 ? -7.339 7.009 67.666 1.00 67.00 87 PRO A C 1
ATOM 619 O O . PRO A 1 87 ? -7.984 5.964 67.910 1.00 67.00 87 PRO A O 1
#

Solvent-accessible surface area (backbone atoms only — not comparable to full-atom values): 5043 Å² total; per-residue (Å²): 130,56,72,66,32,52,50,34,24,51,53,8,48,53,31,35,53,53,18,54,56,45,48,56,49,47,54,52,53,51,51,50,50,51,53,41,60,74,65,70,50,92,65,90,69,85,79,59,60,67,57,50,54,50,26,50,53,30,36,55,52,9,52,51,30,29,53,63,30,65,64,73,81,78,78,81,72,84,73,90,82,75,74,80,83,78,136

Nearest PDB structures (foldseek):
  8fkj-assembly1_R  TM=5.034E-01  e=5.614E+00  Saccharomyces cerevisiae
  5ara-assembly1_K  TM=4.935E-01  e=8.022E+00  Bos taurus
  5lqx-assembly1_M  TM=4.192E-01  e=4.984E+00  Ogataea angusta

Secondary structure (DSSP, 8-state):
--HHHHHHHHHHHHHHHHHHHHHHHHHHHHHHHHHHHHTT----PPP-HHHHHHHHHHHHHHHHHHHHHT-PPPPPPPPS-S-PPP-

Organism: NCBI:txid2136176

Radius of gyration: 24.67 Å; Cα contacts (8 Å, |Δi|>4): 61; chains: 1; bounding box: 35×14×94 Å

Sequence (87 aa):
MSLLSRVALLLGVVLLIAAAVLLGKDVIDINQLHAVANANRSTNFPSPLNNVLITVALAAAGGFLAGLGLRRPGRPAPGPERGAPLP

pLDDT: mean 86.87, std 13.0, range [57.06, 98.56]

Mean predicted aligned error: 9.38 Å

Foldseek 3Di:
DDPQLVVLQVLLVVLQVVLVVLVVVLVVLVVVVVVCVVVVPPDDRDDCVVSVVSSVVSNVSSVVSNVSSPDDDDDPDPDPDDDDDDD